Protein AF-A0A7Y1VVZ0-F1 (afdb_monomer_lite)

pLDDT: mean 84.81, std 13.79, range [31.47, 96.56]

Radius of gyration: 14.08 Å; chains: 1; bounding box: 35×24×39 Å

Foldseek 3Di:
DPDADAFQPDPPDDWDWDDPDPFKIWIFGQGNCVVVPPFGTAIWMWGCDPQFIFTDAQGFNSDAPDPGKGKGTDPPVPTWGDDPVDPQKTKGKIWISCVCRVVPHIHIHIDMDGDDD

Secondary structure (DSSP, 8-state):
----------TT---PEEE-SSSEEEEEE-SSGGG-S-PPPEEEEEEEETTEEEEPSSEE-S--SSS--EEB---GGG-EE-BTTBTTEEEEEEEESTT-TTSS--EEEEEEEE---

Structure (mmCIF, N/CA/C/O backbone):
data_AF-A0A7Y1VVZ0-F1
#
_entry.id   AF-A0A7Y1VVZ0-F1
#
loop_
_atom_site.group_PDB
_atom_site.id
_atom_site.type_symbol
_atom_site.label_atom_id
_atom_site.label_alt_id
_atom_site.label_comp_id
_atom_site.label_asym_id
_atom_site.label_entity_id
_atom_site.label_seq_id
_atom_site.pdbx_PDB_ins_code
_atom_site.Cartn_x
_atom_site.Cartn_y
_atom_site.Cartn_z
_atom_site.occupancy
_atom_site.B_iso_or_equiv
_atom_site.auth_seq_id
_atom_site.auth_comp_id
_atom_site.auth_asym_id
_atom_site.auth_atom_id
_atom_site.pdbx_PDB_model_num
ATOM 1 N N . PRO A 1 1 ? -10.315 -14.612 -16.048 1.00 31.47 1 PRO A N 1
ATOM 2 C CA . PRO A 1 1 ? -9.541 -14.667 -14.787 1.00 31.47 1 PRO A CA 1
ATOM 3 C C . PRO A 1 1 ? -8.058 -14.439 -15.099 1.00 31.47 1 PRO A C 1
ATOM 5 O O . PRO A 1 1 ? -7.385 -15.353 -15.560 1.00 31.47 1 PRO A O 1
ATOM 8 N N . VAL A 1 2 ? -7.591 -13.196 -14.982 1.00 35.69 2 VAL A N 1
ATOM 9 C CA . VAL A 1 2 ? -6.181 -12.867 -15.232 1.00 35.69 2 VAL A CA 1
ATOM 10 C C . VAL A 1 2 ? -5.459 -13.029 -13.898 1.00 35.69 2 VAL A C 1
ATOM 12 O O . VAL A 1 2 ? -5.880 -12.442 -12.905 1.00 35.69 2 VAL A O 1
ATOM 15 N N . GLY A 1 3 ? -4.494 -13.948 -13.862 1.00 32.44 3 GLY A N 1
ATOM 16 C CA . GLY A 1 3 ? -3.841 -14.418 -12.645 1.00 32.44 3 GLY A CA 1
ATOM 17 C C . GLY A 1 3 ? -3.100 -13.297 -11.929 1.00 32.44 3 GLY A C 1
ATOM 18 O O . GLY A 1 3 ? -2.236 -12.653 -12.516 1.00 32.44 3 GLY A O 1
ATOM 19 N N . GLY A 1 4 ? -3.455 -13.083 -10.663 1.00 37.09 4 GLY A N 1
ATOM 20 C CA . GLY A 1 4 ? -2.694 -12.233 -9.760 1.00 37.09 4 GLY A CA 1
ATOM 21 C C . GLY A 1 4 ? -1.365 -12.906 -9.447 1.00 37.09 4 GLY A C 1
ATOM 22 O O . GLY A 1 4 ? -1.340 -13.959 -8.812 1.00 37.09 4 GLY A O 1
ATOM 23 N N . VAL A 1 5 ? -0.275 -12.318 -9.925 1.00 40.41 5 VAL A N 1
ATOM 24 C CA . VAL A 1 5 ? 1.062 -12.623 -9.423 1.00 40.41 5 VAL A CA 1
ATOM 25 C C . VAL A 1 5 ? 1.173 -11.945 -8.056 1.00 40.41 5 VAL A C 1
ATOM 27 O O .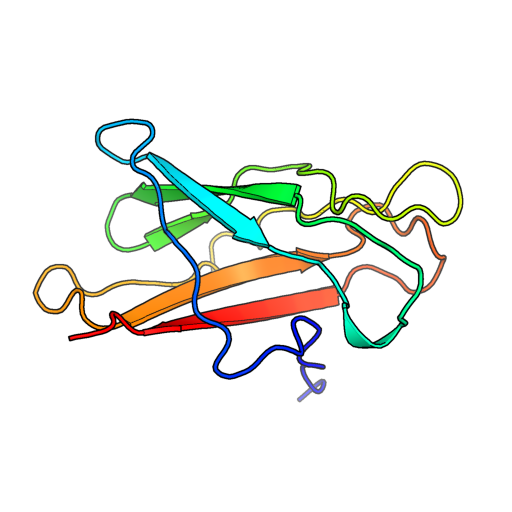 VAL A 1 5 ? 0.907 -10.755 -7.913 1.00 40.41 5 VAL A O 1
ATOM 30 N N . THR A 1 6 ? 1.494 -12.712 -7.020 1.00 44.94 6 THR A N 1
ATOM 31 C CA . THR A 1 6 ? 1.798 -12.200 -5.678 1.00 44.94 6 THR A CA 1
ATOM 32 C C . THR A 1 6 ? 3.204 -11.601 -5.675 1.00 44.94 6 THR A C 1
ATOM 34 O O . THR A 1 6 ? 4.163 -12.347 -5.531 1.00 44.94 6 THR A O 1
ATOM 37 N N . VAL A 1 7 ? 3.341 -10.279 -5.831 1.00 56.50 7 VAL A N 1
ATOM 38 C CA . VAL A 1 7 ? 4.656 -9.593 -5.945 1.00 56.50 7 VAL A CA 1
ATOM 39 C C . VAL A 1 7 ? 5.163 -8.989 -4.614 1.00 56.50 7 VAL A C 1
ATOM 41 O O . VAL A 1 7 ? 6.059 -8.154 -4.558 1.00 56.50 7 VAL A O 1
ATOM 44 N N . PHE A 1 8 ? 4.666 -9.481 -3.481 1.00 64.75 8 PHE A N 1
ATOM 45 C CA . PHE A 1 8 ? 5.322 -9.309 -2.178 1.00 64.75 8 PHE A CA 1
ATOM 46 C C . PHE A 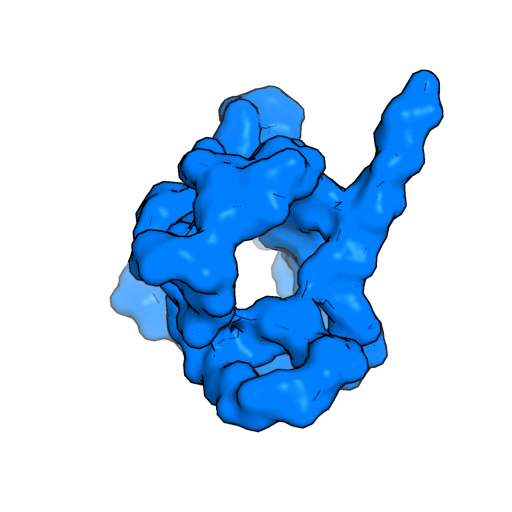1 8 ? 5.563 -10.710 -1.603 1.00 64.75 8 PHE A C 1
ATOM 48 O O . PHE A 1 8 ? 4.690 -11.292 -0.968 1.00 64.75 8 PHE A O 1
ATOM 55 N N . GLU A 1 9 ? 6.719 -11.293 -1.926 1.00 57.34 9 GLU A N 1
ATOM 56 C CA . GLU A 1 9 ? 6.990 -12.739 -1.804 1.00 57.34 9 GLU A CA 1
ATOM 57 C C . GLU A 1 9 ? 7.401 -13.215 -0.393 1.00 57.34 9 GLU A C 1
ATOM 59 O O . GLU A 1 9 ? 7.695 -14.392 -0.192 1.00 57.34 9 GLU A O 1
ATOM 64 N N . ASP A 1 10 ? 7.367 -12.337 0.610 1.00 64.06 10 ASP A N 1
ATOM 65 C CA . ASP A 1 10 ? 7.871 -12.607 1.964 1.00 64.06 10 ASP A CA 1
ATOM 66 C C . ASP A 1 10 ? 6.759 -13.063 2.930 1.00 64.06 10 ASP A C 1
ATOM 68 O O . ASP A 1 10 ? 6.436 -12.423 3.937 1.00 64.06 10 ASP A O 1
ATOM 72 N N . ALA A 1 11 ? 6.131 -14.199 2.619 1.00 64.38 11 ALA A N 1
ATOM 73 C CA . ALA A 1 11 ? 5.153 -14.805 3.519 1.00 64.38 11 ALA A CA 1
ATOM 74 C C . ALA A 1 11 ? 5.814 -15.215 4.852 1.00 64.38 11 ALA A C 1
ATOM 76 O O . ALA A 1 11 ? 6.754 -16.006 4.876 1.00 64.38 11 ALA A O 1
ATOM 77 N N . GLY A 1 12 ? 5.285 -14.714 5.974 1.00 66.44 12 GLY A N 1
ATOM 78 C CA . GLY A 1 12 ? 5.767 -15.055 7.319 1.00 66.44 12 GLY A CA 1
ATOM 79 C C . GLY A 1 12 ? 6.868 -14.146 7.876 1.00 66.44 12 GLY A C 1
ATOM 80 O O . GLY A 1 12 ? 7.348 -14.406 8.979 1.00 66.44 12 GLY A O 1
ATOM 81 N N . THR A 1 13 ? 7.243 -13.073 7.173 1.00 77.75 13 THR A N 1
ATOM 82 C CA . THR A 1 13 ? 8.169 -12.061 7.700 1.00 77.75 13 THR A CA 1
ATOM 83 C C . THR A 1 13 ? 7.507 -11.231 8.802 1.00 77.75 13 THR A C 1
ATOM 85 O O . THR A 1 13 ? 6.427 -10.663 8.621 1.00 77.75 13 THR A O 1
ATOM 88 N N . GLU A 1 14 ? 8.167 -11.137 9.958 1.00 82.88 14 GLU A N 1
ATOM 89 C CA . GLU A 1 14 ? 7.723 -10.270 11.050 1.00 82.88 14 GLU A CA 1
ATOM 90 C C . GLU A 1 14 ? 8.059 -8.809 10.755 1.00 82.88 14 GLU A C 1
ATOM 92 O O . GLU A 1 14 ? 9.191 -8.453 10.427 1.00 82.88 14 GLU A O 1
ATOM 97 N N . VAL A 1 15 ? 7.057 -7.951 10.909 1.00 84.81 15 VAL A N 1
ATOM 98 C CA . VAL A 1 15 ? 7.119 -6.530 10.576 1.00 84.81 15 VAL A CA 1
ATOM 99 C C . VAL A 1 15 ? 6.490 -5.715 11.695 1.00 84.81 15 VAL A C 1
ATOM 101 O O . VAL A 1 15 ? 5.485 -6.111 12.285 1.00 84.81 15 VAL A O 1
ATOM 104 N N . ASN A 1 16 ? 7.071 -4.553 11.980 1.00 87.81 16 ASN A N 1
ATOM 105 C CA . ASN A 1 16 ? 6.507 -3.614 12.941 1.00 87.81 16 ASN A CA 1
ATOM 106 C C . ASN A 1 16 ? 5.657 -2.579 12.205 1.00 87.81 16 ASN A C 1
ATOM 108 O O . ASN A 1 16 ? 6.170 -1.834 11.368 1.00 87.81 16 ASN A O 1
ATOM 112 N N . VAL A 1 17 ? 4.371 -2.514 12.549 1.00 88.88 17 VAL A N 1
ATOM 113 C CA . VAL A 1 17 ? 3.474 -1.447 12.096 1.00 88.88 17 VAL A CA 1
ATOM 114 C C . VAL A 1 17 ? 3.547 -0.304 13.103 1.00 88.88 17 VAL A C 1
ATOM 116 O O . VAL A 1 17 ? 3.191 -0.471 14.270 1.00 88.88 17 VAL A O 1
ATOM 119 N N . THR A 1 18 ? 4.009 0.863 12.668 1.00 93.12 18 THR A N 1
ATOM 120 C CA . THR A 1 18 ? 4.103 2.060 13.503 1.00 93.12 18 THR A CA 1
ATOM 121 C C . THR A 1 18 ? 2.877 2.953 13.336 1.00 93.12 18 THR A C 1
ATOM 123 O O . THR A 1 18 ? 2.290 3.077 12.258 1.00 93.12 18 THR A O 1
ATOM 126 N N . VAL A 1 19 ? 2.457 3.580 14.436 1.00 93.38 19 VAL A N 1
ATOM 127 C CA . VAL A 1 19 ? 1.372 4.569 14.438 1.00 93.38 19 VAL A CA 1
ATOM 128 C C . VAL A 1 19 ? 1.949 5.931 14.071 1.00 93.38 19 VAL A C 1
ATOM 130 O O . VAL A 1 19 ? 2.837 6.425 14.761 1.00 93.38 19 VAL A O 1
ATOM 133 N N . VAL A 1 20 ? 1.426 6.542 13.005 1.00 93.81 20 VAL A N 1
ATOM 134 C CA . VAL A 1 20 ? 1.823 7.889 12.558 1.00 93.81 20 VAL A CA 1
ATOM 135 C C . VAL A 1 20 ? 0.810 8.935 13.030 1.00 93.81 20 VAL A C 1
ATOM 137 O O . VAL A 1 20 ? 1.185 10.002 13.506 1.00 93.81 20 VAL A O 1
ATOM 140 N N . SER A 1 21 ? -0.487 8.630 12.926 1.00 93.00 21 SER A N 1
ATOM 141 C CA . SER A 1 21 ? -1.587 9.473 13.413 1.00 93.00 21 SER A CA 1
ATOM 142 C C . SER A 1 21 ? -2.776 8.607 13.852 1.00 93.00 21 SER A C 1
ATOM 144 O O . SER A 1 21 ? -2.666 7.382 13.909 1.00 93.00 21 SER A O 1
ATOM 146 N N . ALA A 1 22 ? -3.931 9.211 14.152 1.00 90.62 22 ALA A N 1
ATOM 147 C CA . ALA A 1 22 ? -5.139 8.470 14.525 1.00 90.62 22 ALA A CA 1
ATOM 148 C C . ALA A 1 22 ? -5.493 7.374 13.497 1.00 90.62 22 ALA A C 1
ATOM 150 O O . ALA A 1 22 ? -5.654 6.208 13.869 1.00 90.62 22 ALA A O 1
ATOM 151 N N . THR A 1 23 ? -5.513 7.721 12.207 1.00 92.25 23 THR A N 1
ATOM 152 C CA . THR A 1 23 ? -5.852 6.810 11.100 1.00 92.25 23 THR A CA 1
ATOM 153 C C . THR A 1 23 ? -4.630 6.292 10.349 1.00 92.25 23 THR A C 1
ATOM 155 O O . THR A 1 23 ? -4.712 5.221 9.755 1.00 92.25 23 THR A O 1
ATOM 158 N N . LYS A 1 24 ? -3.497 7.007 10.395 1.00 95.25 24 LYS A N 1
ATOM 159 C CA . LYS A 1 24 ? -2.313 6.695 9.588 1.00 95.25 24 LYS A CA 1
ATOM 160 C C . LYS A 1 24 ? -1.359 5.729 10.275 1.00 95.25 24 LYS A C 1
ATOM 162 O O . LYS A 1 24 ? -1.062 5.850 11.471 1.00 95.25 24 LYS A O 1
ATOM 167 N N . ARG A 1 25 ? -0.867 4.771 9.504 1.00 95.12 25 ARG A N 1
ATOM 168 C CA . ARG A 1 25 ? 0.097 3.743 9.885 1.00 95.12 25 ARG A CA 1
ATOM 169 C C . ARG A 1 25 ? 1.230 3.704 8.869 1.00 95.12 25 ARG A C 1
ATOM 171 O O . ARG A 1 25 ? 1.062 4.115 7.722 1.00 95.12 25 ARG A O 1
ATOM 178 N N . GLN A 1 26 ? 2.371 3.196 9.307 1.00 94.06 26 GLN A N 1
ATOM 179 C CA . GLN A 1 26 ? 3.538 2.979 8.468 1.00 94.06 26 GLN A CA 1
ATOM 180 C C . GLN A 1 26 ? 4.120 1.595 8.749 1.00 94.06 26 GLN A C 1
ATOM 182 O O . GLN A 1 26 ? 4.107 1.114 9.880 1.00 94.06 26 GLN A O 1
ATOM 187 N N . ILE A 1 27 ? 4.643 0.956 7.712 1.00 92.00 27 ILE A N 1
ATOM 188 C CA . ILE A 1 27 ? 5.355 -0.313 7.787 1.00 92.00 27 ILE A CA 1
ATOM 189 C C . ILE A 1 27 ? 6.643 -0.219 6.969 1.00 92.00 27 ILE A C 1
ATOM 191 O O . ILE A 1 27 ? 6.670 0.417 5.920 1.00 92.00 27 ILE A O 1
ATOM 195 N N . MET A 1 28 ? 7.725 -0.824 7.453 1.00 90.12 28 MET A N 1
ATOM 196 C CA . MET A 1 28 ? 8.969 -0.942 6.690 1.00 90.12 28 MET A CA 1
ATOM 197 C C . MET A 1 28 ? 8.961 -2.271 5.938 1.00 90.12 28 MET A C 1
ATOM 199 O O . MET A 1 28 ? 8.899 -3.318 6.579 1.00 90.12 28 MET A O 1
ATOM 203 N N . LEU A 1 29 ? 9.023 -2.234 4.606 1.00 85.81 29 LEU A N 1
ATOM 204 C CA . LEU A 1 29 ? 8.984 -3.429 3.759 1.00 85.81 29 LEU A CA 1
ATOM 205 C C . LEU A 1 29 ? 10.062 -3.389 2.684 1.00 85.81 29 LEU A C 1
ATOM 207 O O . LEU A 1 29 ? 10.311 -2.350 2.076 1.00 85.81 29 LEU A O 1
ATOM 211 N N . THR A 1 30 ? 10.670 -4.541 2.423 1.00 85.75 30 THR A N 1
ATOM 212 C CA . THR A 1 30 ? 11.539 -4.741 1.263 1.00 85.75 30 THR A CA 1
ATOM 213 C C . THR A 1 30 ? 10.677 -5.221 0.102 1.00 85.75 30 THR A C 1
ATOM 215 O O . THR A 1 30 ? 10.061 -6.279 0.177 1.00 85.75 30 THR A O 1
ATOM 218 N N . TYR A 1 31 ? 10.608 -4.434 -0.967 1.00 83.00 31 TYR A N 1
ATOM 219 C CA . TYR A 1 31 ? 9.848 -4.778 -2.166 1.00 83.00 31 TYR A CA 1
ATOM 220 C C . TYR A 1 31 ? 10.647 -5.729 -3.072 1.00 83.00 31 TYR A C 1
ATOM 222 O O . TYR A 1 31 ? 11.784 -5.420 -3.408 1.00 83.00 31 TYR A O 1
ATOM 230 N N . ILE A 1 32 ? 10.073 -6.876 -3.455 1.00 80.06 32 ILE A N 1
ATOM 231 C CA . ILE A 1 32 ? 10.734 -7.961 -4.215 1.00 80.06 32 ILE A CA 1
ATOM 232 C C . ILE A 1 32 ? 12.115 -8.352 -3.633 1.00 80.06 32 ILE A C 1
ATOM 234 O O . ILE A 1 32 ? 13.151 -8.205 -4.291 1.00 80.06 32 ILE A O 1
ATOM 238 N N . PRO A 1 33 ? 12.173 -8.861 -2.388 1.00 74.94 33 PRO A N 1
ATOM 239 C CA . PRO A 1 33 ? 13.437 -9.261 -1.763 1.00 74.94 33 PRO A CA 1
ATOM 240 C C . PRO A 1 33 ? 14.115 -10.430 -2.498 1.00 74.94 33 PRO A C 1
ATOM 242 O O . PRO A 1 33 ? 15.342 -10.541 -2.478 1.00 74.94 33 PRO A O 1
ATOM 245 N N . ALA A 1 34 ? 13.343 -11.267 -3.200 1.00 74.50 34 ALA A N 1
ATOM 246 C CA . ALA A 1 34 ? 13.833 -12.442 -3.917 1.00 74.50 34 ALA A CA 1
ATOM 247 C C . ALA A 1 34 ? 14.846 -12.129 -5.029 1.00 74.50 34 ALA A C 1
ATOM 249 O O . ALA A 1 34 ? 15.671 -12.980 -5.360 1.00 74.50 34 ALA A O 1
ATOM 250 N N . LEU A 1 35 ? 14.839 -10.909 -5.581 1.00 75.00 35 LEU A N 1
ATOM 251 C CA . LEU A 1 35 ? 15.832 -10.505 -6.578 1.00 75.00 35 LEU A CA 1
ATOM 252 C C . LEU A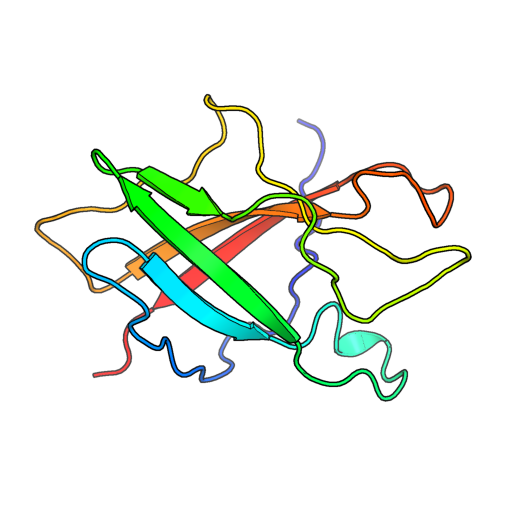 1 35 ? 17.246 -10.386 -5.990 1.00 75.00 35 LEU A C 1
ATOM 254 O O . LEU A 1 35 ? 18.213 -10.379 -6.748 1.00 75.00 35 LEU A O 1
ATOM 258 N N . GLY A 1 36 ? 17.395 -10.295 -4.662 1.00 72.12 36 GLY A N 1
ATOM 259 C CA . GLY A 1 36 ? 18.704 -10.298 -4.004 1.00 72.12 36 GLY A CA 1
ATOM 260 C C . GLY A 1 36 ? 19.608 -9.124 -4.398 1.00 72.12 36 GLY A C 1
ATOM 261 O O . GLY A 1 36 ? 20.823 -9.196 -4.238 1.00 72.12 36 GLY A O 1
ATOM 262 N N . ILE A 1 37 ? 19.029 -8.032 -4.905 1.00 77.12 37 ILE A N 1
ATOM 263 C CA . ILE A 1 37 ? 19.743 -6.869 -5.459 1.00 77.12 37 ILE A CA 1
ATOM 264 C C . ILE A 1 37 ? 20.225 -5.871 -4.393 1.00 77.12 37 ILE A C 1
ATOM 266 O O . ILE A 1 37 ? 20.608 -4.749 -4.716 1.00 77.12 37 ILE A O 1
ATOM 270 N N . GLY A 1 38 ? 20.215 -6.263 -3.115 1.00 74.00 38 GLY A N 1
ATOM 271 C CA . GLY A 1 38 ? 20.656 -5.415 -2.003 1.00 74.00 38 GLY A CA 1
ATOM 272 C C . GLY A 1 38 ? 19.722 -4.238 -1.707 1.00 74.00 38 GLY A C 1
ATOM 273 O O . GLY A 1 38 ? 20.149 -3.241 -1.126 1.00 74.00 38 GLY A O 1
ATOM 274 N N . ASN A 1 39 ? 18.457 -4.332 -2.110 1.00 80.06 39 ASN A N 1
ATOM 275 C CA . ASN A 1 39 ? 17.441 -3.339 -1.804 1.00 80.06 39 ASN A CA 1
ATOM 276 C C . ASN A 1 39 ? 17.108 -3.330 -0.308 1.00 80.06 39 ASN A C 1
ATOM 278 O O . ASN A 1 39 ? 16.971 -4.364 0.342 1.00 80.06 39 ASN A O 1
ATOM 282 N N . THR A 1 40 ? 16.993 -2.127 0.244 1.00 82.31 40 THR A N 1
ATOM 283 C CA . THR A 1 40 ? 16.676 -1.907 1.655 1.00 82.31 40 THR A CA 1
ATOM 284 C C . THR A 1 40 ? 15.176 -1.764 1.856 1.00 82.31 40 THR A C 1
ATOM 286 O O . THR A 1 40 ? 14.476 -1.291 0.960 1.00 82.31 40 THR A O 1
ATOM 289 N N . ALA A 1 41 ? 14.694 -2.078 3.058 1.00 87.12 41 ALA A N 1
ATOM 290 C CA . ALA A 1 41 ? 13.308 -1.818 3.419 1.00 87.12 41 ALA A CA 1
ATOM 291 C C . ALA A 1 41 ? 12.969 -0.323 3.289 1.00 87.12 41 ALA A C 1
ATOM 293 O O . ALA A 1 41 ? 13.712 0.539 3.771 1.00 87.12 41 ALA A O 1
ATOM 294 N N . VAL A 1 42 ? 11.832 -0.026 2.667 1.00 89.94 42 VAL A N 1
ATOM 295 C CA . VAL A 1 42 ? 11.294 1.326 2.485 1.00 89.94 42 VAL A CA 1
ATOM 296 C C . VAL A 1 42 ? 10.017 1.518 3.304 1.00 89.94 42 VAL A C 1
ATOM 298 O O . VAL A 1 42 ? 9.317 0.543 3.594 1.00 89.94 42 VAL A O 1
ATOM 301 N N . PRO A 1 43 ? 9.703 2.759 3.712 1.00 92.38 43 PRO A N 1
ATOM 302 C CA . PRO A 1 43 ? 8.467 3.046 4.420 1.00 92.38 43 PRO A CA 1
ATOM 303 C C . PRO A 1 43 ? 7.268 3.007 3.469 1.00 92.38 43 PRO A C 1
ATOM 305 O O . PRO A 1 43 ? 7.202 3.783 2.519 1.00 92.38 43 PRO A O 1
ATOM 308 N N . ILE A 1 44 ? 6.294 2.155 3.777 1.00 93.19 44 ILE A N 1
ATOM 309 C CA . ILE A 1 44 ? 4.977 2.124 3.145 1.00 93.19 44 ILE A CA 1
ATOM 310 C C . ILE A 1 44 ? 3.949 2.649 4.146 1.00 93.19 44 ILE A C 1
ATOM 312 O O . ILE A 1 44 ? 3.816 2.141 5.258 1.00 93.19 44 ILE A O 1
ATOM 316 N N . ASN A 1 45 ? 3.227 3.687 3.754 1.00 96.44 45 ASN A N 1
ATOM 317 C CA . ASN A 1 45 ? 2.213 4.380 4.526 1.00 96.44 45 ASN A CA 1
ATOM 318 C C . ASN A 1 45 ? 0.815 4.014 4.031 1.00 96.44 45 ASN A C 1
ATOM 320 O O . ASN A 1 45 ? 0.578 3.867 2.828 1.00 96.44 45 ASN A O 1
ATOM 324 N N . PHE A 1 46 ? -0.112 3.900 4.976 1.00 96.12 46 PHE A N 1
ATOM 325 C CA . PHE A 1 46 ? -1.517 3.629 4.706 1.00 96.12 46 PHE A CA 1
ATOM 326 C C . PHE A 1 46 ? -2.409 4.143 5.838 1.00 96.12 46 PHE A C 1
ATOM 328 O O . PHE A 1 46 ? -1.954 4.377 6.959 1.00 96.12 46 PHE A O 1
ATOM 335 N N . GLU A 1 47 ? -3.693 4.314 5.550 1.00 96.19 47 GLU A N 1
ATOM 336 C CA . GLU A 1 47 ? -4.694 4.813 6.484 1.00 96.19 47 GLU A CA 1
ATOM 337 C C . GLU A 1 47 ? -5.876 3.856 6.620 1.00 96.19 47 GLU A C 1
ATOM 339 O O . GLU A 1 47 ? -6.326 3.250 5.651 1.00 96.19 47 GLU A O 1
ATOM 344 N N . PHE A 1 48 ? -6.421 3.767 7.830 1.00 93.31 48 PHE A N 1
ATOM 345 C CA . PHE A 1 48 ? -7.701 3.116 8.087 1.00 93.31 48 PHE A CA 1
ATOM 346 C C . PHE A 1 48 ? -8.825 4.156 8.061 1.00 93.31 48 PHE A C 1
ATOM 348 O O . PHE A 1 48 ? -8.928 4.987 8.967 1.00 93.31 48 PHE A O 1
ATOM 355 N N . VAL A 1 49 ? -9.679 4.112 7.036 1.00 92.31 49 VAL A N 1
ATOM 356 C CA . VAL A 1 49 ? -10.770 5.079 6.825 1.00 92.31 49 VAL A CA 1
ATOM 357 C C . VAL A 1 49 ? -12.049 4.321 6.511 1.00 92.31 49 VAL A C 1
ATOM 359 O O . VAL A 1 49 ? -12.056 3.516 5.598 1.00 92.31 49 VAL A O 1
ATOM 362 N N . CYS A 1 50 ? -13.144 4.558 7.240 1.00 89.44 50 CYS A N 1
ATOM 363 C CA . CYS A 1 50 ? -14.462 3.977 6.930 1.00 89.44 50 CYS A CA 1
ATOM 364 C C . CYS A 1 50 ? -14.429 2.473 6.565 1.00 89.44 50 CYS A C 1
ATOM 366 O O . CYS A 1 50 ? -15.027 2.074 5.572 1.00 89.44 50 CYS A O 1
ATOM 368 N N . THR A 1 51 ? -13.729 1.644 7.352 1.00 91.06 51 THR A N 1
ATOM 369 C CA . THR A 1 51 ? -13.545 0.184 7.138 1.00 91.06 51 THR A CA 1
ATOM 370 C C . THR A 1 51 ? -12.699 -0.237 5.930 1.00 91.06 51 THR A C 1
ATOM 372 O O . THR A 1 51 ? -12.567 -1.431 5.673 1.00 91.06 51 THR A O 1
ATOM 375 N N . VAL A 1 52 ? -12.064 0.707 5.231 1.00 94.12 52 VAL A N 1
ATOM 376 C CA . VAL A 1 52 ? -11.091 0.432 4.164 1.00 94.12 52 VAL A CA 1
ATOM 377 C C . VAL A 1 52 ? -9.663 0.786 4.575 1.00 94.12 52 VAL A C 1
ATOM 379 O O . VAL A 1 52 ? -9.435 1.642 5.434 1.00 94.12 52 VAL A O 1
ATOM 382 N N . VAL A 1 53 ? -8.705 0.108 3.949 1.00 95.38 53 VAL A N 1
ATOM 383 C CA . VAL A 1 53 ? -7.264 0.341 4.067 1.00 95.38 53 VAL A CA 1
ATOM 384 C C . VAL A 1 53 ? -6.803 1.092 2.822 1.00 95.38 53 VAL A C 1
ATOM 386 O O . VAL A 1 53 ? -6.849 0.557 1.715 1.00 95.38 53 VAL A O 1
ATOM 389 N N . VAL A 1 54 ? -6.389 2.344 2.998 1.00 96.56 54 VAL A N 1
ATOM 390 C CA . VAL A 1 54 ? -6.034 3.263 1.911 1.00 96.56 54 VAL A CA 1
ATOM 391 C C . VAL A 1 54 ? -4.528 3.518 1.933 1.00 96.56 54 VAL A C 1
ATOM 393 O O . VAL A 1 54 ? -4.063 4.243 2.810 1.00 96.56 54 VAL A O 1
ATOM 396 N N . PRO A 1 55 ? -3.733 2.938 1.022 1.00 96.00 55 PRO A N 1
ATOM 397 C CA . PRO A 1 55 ? -2.318 3.285 0.900 1.00 96.00 55 PRO A CA 1
ATOM 398 C C . PRO A 1 55 ? -2.127 4.724 0.404 1.00 96.00 55 PRO A C 1
ATOM 400 O O . PRO A 1 55 ? -2.930 5.233 -0.380 1.00 96.00 55 PRO A O 1
ATOM 403 N N . ASP A 1 56 ? -1.027 5.363 0.807 1.00 96.25 56 ASP A N 1
ATOM 404 C CA . ASP A 1 56 ? -0.593 6.612 0.178 1.00 96.25 56 ASP A CA 1
ATOM 405 C C . ASP A 1 56 ? -0.257 6.373 -1.309 1.00 96.25 56 ASP A C 1
ATOM 407 O O . ASP A 1 56 ? 0.144 5.278 -1.717 1.00 96.25 56 ASP A O 1
ATOM 411 N N . LYS A 1 57 ? -0.379 7.425 -2.122 1.00 95.31 57 LYS A N 1
ATOM 412 C CA . LYS A 1 57 ? -0.010 7.396 -3.543 1.00 95.31 57 LYS A CA 1
ATOM 413 C C . LYS A 1 57 ? 1.481 7.612 -3.763 1.00 95.31 57 LYS A C 1
ATOM 415 O O . LYS A 1 57 ? 2.131 8.285 -2.964 1.00 95.31 57 LYS A O 1
ATOM 420 N N . ALA A 1 58 ? 1.968 7.153 -4.917 1.00 93.69 58 ALA A N 1
ATOM 421 C CA . ALA A 1 58 ? 3.305 7.450 -5.438 1.00 93.69 58 ALA A CA 1
ATOM 422 C C . ALA A 1 58 ? 4.438 7.190 -4.424 1.00 93.69 58 ALA A C 1
ATOM 424 O O . ALA A 1 58 ? 5.393 7.961 -4.312 1.00 93.69 58 ALA A O 1
ATOM 425 N N . GLN A 1 59 ? 4.324 6.101 -3.666 1.00 94.06 59 GLN A N 1
ATOM 426 C CA . GLN A 1 59 ? 5.314 5.702 -2.675 1.00 94.06 59 GLN A CA 1
ATOM 427 C C . GLN A 1 59 ? 6.486 5.022 -3.377 1.00 94.06 59 GLN A C 1
ATOM 429 O O . GLN A 1 59 ? 6.303 4.084 -4.148 1.00 94.06 59 GLN A O 1
ATOM 434 N N . GLY A 1 60 ? 7.705 5.496 -3.132 1.00 92.00 60 GLY A N 1
ATOM 435 C CA . GLY A 1 60 ? 8.889 4.904 -3.747 1.00 92.00 60 GLY A CA 1
ATOM 436 C C . GLY A 1 6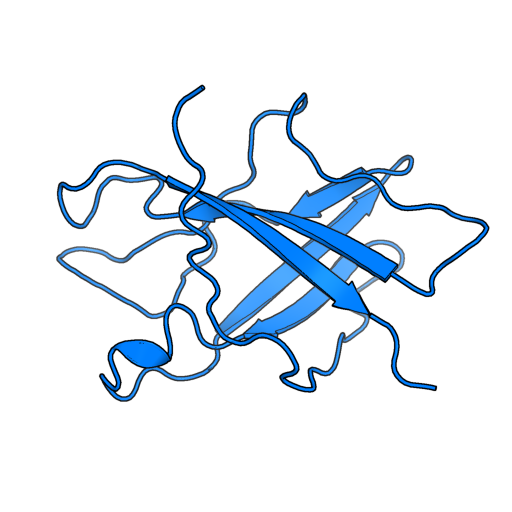0 ? 9.150 3.503 -3.202 1.00 92.00 60 GLY A C 1
ATOM 437 O O . GLY A 1 60 ? 9.358 3.341 -2.004 1.00 92.00 60 GLY A O 1
ATOM 438 N N . SER A 1 61 ? 9.221 2.507 -4.085 1.00 89.62 61 SER A N 1
ATOM 439 C CA . SER A 1 61 ? 9.577 1.129 -3.710 1.00 89.62 61 SER A CA 1
ATOM 440 C C . SER A 1 61 ? 11.054 0.953 -3.318 1.00 89.62 61 SER A C 1
ATOM 442 O O . SER A 1 61 ? 11.451 -0.099 -2.824 1.00 89.62 61 SER A O 1
ATOM 444 N N . GLY A 1 62 ? 11.892 1.963 -3.584 1.00 87.62 62 GLY A N 1
ATOM 445 C CA . GLY A 1 62 ? 13.350 1.885 -3.449 1.00 87.62 62 GLY A CA 1
ATOM 446 C C . GLY A 1 62 ? 14.053 1.242 -4.649 1.00 87.62 62 GLY A C 1
ATOM 447 O O . GLY A 1 62 ? 15.276 1.324 -4.741 1.00 87.62 62 GLY A O 1
ATOM 448 N N . LEU A 1 63 ? 13.300 0.667 -5.591 1.00 87.88 63 LEU A N 1
ATOM 449 C CA . LEU A 1 63 ? 13.818 0.095 -6.831 1.00 87.88 63 LEU A CA 1
ATOM 450 C C . LEU A 1 63 ? 13.713 1.080 -7.998 1.00 87.88 63 LEU A C 1
ATOM 452 O O . LEU A 1 63 ? 12.887 1.997 -7.994 1.00 87.88 63 LEU A O 1
ATOM 456 N N . ARG A 1 64 ? 14.575 0.898 -9.003 1.00 89.19 64 ARG A N 1
ATOM 457 C CA . ARG A 1 64 ? 14.607 1.714 -10.223 1.00 89.19 64 ARG A CA 1
ATOM 458 C C . ARG A 1 64 ? 14.976 0.858 -11.4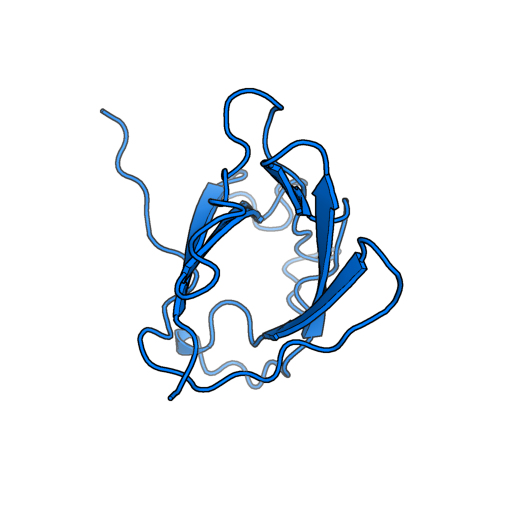28 1.00 89.19 64 ARG A C 1
ATOM 460 O O . ARG A 1 64 ? 15.944 0.106 -11.347 1.00 89.19 64 ARG A O 1
ATOM 467 N N . CYS A 1 65 ? 14.266 1.048 -12.536 1.00 86.94 65 CYS A N 1
ATOM 468 C CA . CYS A 1 65 ? 14.718 0.634 -13.862 1.00 86.94 65 CYS A CA 1
ATOM 469 C C . CYS A 1 65 ? 15.301 1.838 -14.611 1.00 86.94 65 CYS A C 1
ATOM 471 O O . CYS A 1 65 ? 16.435 1.777 -15.087 1.00 86.94 65 CYS A O 1
ATOM 473 N N . ALA A 1 66 ? 14.575 2.961 -14.624 1.00 89.50 66 ALA A N 1
ATOM 474 C CA . ALA A 1 66 ? 15.032 4.226 -15.193 1.00 89.50 66 ALA A CA 1
ATOM 475 C C . ALA A 1 66 ? 14.880 5.388 -14.200 1.00 89.50 66 ALA A C 1
ATOM 477 O O . ALA A 1 66 ? 15.869 5.973 -13.755 1.00 89.50 66 ALA A O 1
ATOM 478 N N . THR A 1 67 ? 13.647 5.715 -13.828 1.00 87.44 67 THR A N 1
ATOM 479 C CA . THR A 1 67 ? 13.293 6.849 -12.962 1.00 87.44 67 THR A CA 1
ATOM 480 C C . THR A 1 67 ? 12.985 6.418 -11.530 1.00 87.44 67 THR A C 1
ATOM 482 O O . THR A 1 67 ? 13.392 7.099 -10.583 1.00 87.44 67 THR A O 1
ATOM 485 N N . GLY A 1 68 ? 12.356 5.256 -11.361 1.00 90.12 68 GLY A N 1
ATOM 486 C CA . GLY A 1 68 ? 11.966 4.694 -10.075 1.00 90.12 68 GLY A CA 1
ATOM 487 C C . GLY A 1 68 ? 10.609 4.008 -10.121 1.00 90.12 68 GLY A C 1
ATOM 488 O O . GLY A 1 68 ? 9.647 4.551 -10.651 1.00 90.12 68 GLY A O 1
ATOM 489 N N . ILE A 1 69 ? 10.529 2.836 -9.495 1.00 90.00 69 ILE A N 1
ATOM 490 C CA . ILE A 1 69 ? 9.289 2.070 -9.401 1.00 90.00 69 ILE A CA 1
ATOM 491 C C . ILE A 1 69 ? 8.440 2.659 -8.272 1.00 90.00 69 ILE A C 1
ATOM 493 O O . ILE A 1 69 ? 8.852 2.665 -7.102 1.00 90.00 69 ILE A O 1
ATOM 497 N N . LEU A 1 70 ? 7.251 3.141 -8.628 1.00 93.56 70 LEU A N 1
ATOM 498 C CA . LEU A 1 70 ? 6.279 3.700 -7.694 1.00 93.56 70 LEU A CA 1
ATOM 499 C C . LEU A 1 70 ? 5.194 2.682 -7.338 1.00 93.56 70 LEU A C 1
ATOM 501 O O . LEU A 1 70 ? 4.723 1.923 -8.183 1.00 93.56 70 LEU A O 1
ATOM 505 N N . LEU A 1 71 ? 4.790 2.719 -6.072 1.00 92.69 71 LEU A N 1
ATOM 506 C CA . LEU A 1 71 ? 3.661 1.991 -5.513 1.00 92.69 71 LEU A CA 1
ATOM 507 C C . LEU A 1 71 ? 2.516 2.986 -5.305 1.00 92.69 71 LEU A C 1
ATOM 509 O O . LEU A 1 71 ? 2.679 4.007 -4.632 1.00 92.69 71 LEU A O 1
ATOM 513 N N . ASP A 1 72 ? 1.367 2.713 -5.904 1.00 94.94 72 ASP A N 1
ATOM 514 C CA . ASP A 1 72 ? 0.187 3.570 -5.859 1.00 94.94 72 ASP A CA 1
ATOM 515 C C . ASP A 1 72 ? -1.005 2.845 -5.227 1.00 94.94 72 ASP A C 1
ATOM 517 O O . ASP A 1 72 ? -1.013 1.624 -5.043 1.00 94.94 72 ASP A O 1
ATOM 521 N N . GLN A 1 73 ? -2.034 3.614 -4.893 1.00 94.44 73 GLN A N 1
ATOM 522 C CA . GLN A 1 73 ? -3.301 3.061 -4.456 1.00 94.44 73 GLN A CA 1
ATOM 523 C C . GLN A 1 73 ? -4.037 2.397 -5.629 1.00 94.44 73 GLN A C 1
ATOM 525 O O . GLN A 1 73 ? -4.001 2.898 -6.760 1.00 94.44 73 GLN A O 1
ATOM 530 N N . PRO A 1 74 ? -4.790 1.321 -5.374 1.00 93.12 74 PRO A N 1
ATOM 531 C CA . PRO A 1 74 ? -5.681 0.771 -6.375 1.00 93.12 74 PRO A CA 1
ATOM 532 C C . PRO A 1 74 ? -6.930 1.645 -6.558 1.00 93.12 74 PRO A C 1
ATOM 534 O O . PRO A 1 74 ? -7.138 2.661 -5.883 1.00 93.12 74 PRO A O 1
ATOM 537 N N . LYS A 1 75 ? -7.791 1.265 -7.508 1.00 92.00 75 LYS A N 1
ATOM 538 C CA . LYS A 1 75 ? -9.090 1.928 -7.681 1.00 92.00 75 LYS A CA 1
ATOM 539 C C . LYS A 1 75 ? -9.938 1.716 -6.426 1.00 92.00 75 LYS A C 1
ATOM 541 O O . LYS A 1 75 ? -9.800 0.713 -5.740 1.00 92.00 75 LYS A O 1
ATOM 546 N N . ALA A 1 76 ? -10.868 2.634 -6.159 1.00 90.00 76 ALA A N 1
ATOM 547 C CA . ALA A 1 76 ? -11.681 2.601 -4.938 1.00 90.00 76 ALA A CA 1
ATOM 548 C C . ALA A 1 76 ? -12.444 1.276 -4.726 1.00 90.00 76 ALA A C 1
ATOM 550 O O . ALA A 1 76 ? -12.627 0.860 -3.589 1.00 90.00 76 ALA A O 1
ATOM 551 N N . ALA A 1 77 ? -12.864 0.611 -5.809 1.00 89.94 77 ALA A N 1
ATOM 552 C CA . ALA A 1 77 ? -13.550 -0.683 -5.752 1.00 89.94 77 ALA A CA 1
ATOM 553 C C . ALA A 1 77 ? -12.635 -1.861 -5.360 1.00 89.94 77 ALA A C 1
ATOM 555 O O . ALA A 1 77 ? -13.139 -2.907 -4.967 1.00 89.94 77 ALA A O 1
ATOM 556 N N . ASP A 1 78 ? -11.318 -1.673 -5.455 1.00 92.12 78 ASP A N 1
ATOM 557 C CA . ASP A 1 78 ? -10.288 -2.690 -5.234 1.00 92.12 78 ASP A CA 1
ATOM 558 C C . ASP A 1 78 ? -9.499 -2.433 -3.931 1.00 92.12 78 ASP A C 1
ATOM 560 O O . ASP A 1 78 ? -8.494 -3.094 -3.664 1.00 92.12 78 ASP A O 1
ATOM 564 N N . LEU A 1 79 ? -9.921 -1.452 -3.120 1.00 93.12 79 LEU A N 1
ATOM 565 C CA . LEU A 1 79 ? -9.334 -1.203 -1.804 1.00 93.12 79 LEU A CA 1
ATOM 566 C C . LEU A 1 79 ? -9.631 -2.369 -0.860 1.00 93.12 79 LEU A C 1
ATOM 568 O O . LEU A 1 79 ? -10.747 -2.890 -0.810 1.00 93.12 79 LEU A O 1
ATOM 572 N N . ALA A 1 80 ? -8.634 -2.731 -0.059 1.00 93.19 80 ALA A N 1
ATOM 573 C CA . ALA A 1 80 ? -8.804 -3.724 0.986 1.00 93.19 80 ALA A CA 1
ATOM 574 C C . ALA A 1 80 ? -9.724 -3.204 2.099 1.00 93.19 80 ALA A C 1
ATOM 576 O O . ALA A 1 80 ? -9.723 -2.017 2.431 1.00 93.19 80 ALA A O 1
ATOM 577 N N . THR A 1 81 ? -10.484 -4.109 2.708 1.00 92.00 81 THR A N 1
ATOM 578 C CA . THR A 1 81 ? -11.331 -3.822 3.871 1.00 92.00 81 THR A CA 1
ATOM 579 C C . THR A 1 81 ? -10.738 -4.428 5.133 1.00 92.00 81 THR A C 1
ATOM 581 O O . THR A 1 81 ? -10.064 -5.454 5.069 1.00 92.00 81 THR A O 1
ATOM 584 N N . PHE A 1 82 ? -11.048 -3.851 6.290 1.00 88.81 82 PHE A N 1
ATOM 585 C CA . PHE A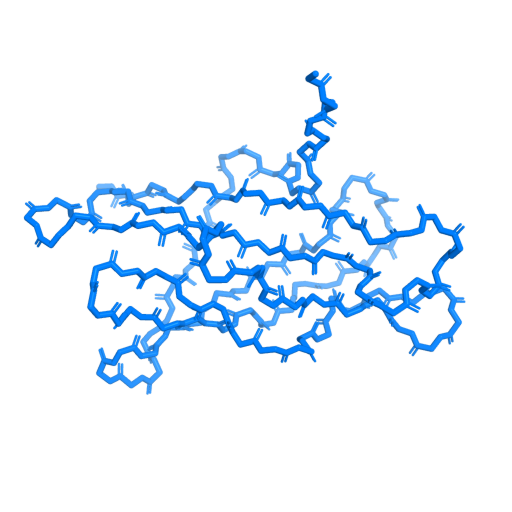 1 82 ? -10.692 -4.417 7.590 1.00 88.81 82 PHE A CA 1
ATOM 586 C C . PHE A 1 82 ? -11.913 -4.479 8.513 1.00 88.81 82 PHE A C 1
ATOM 588 O O . PHE A 1 82 ? -12.857 -3.694 8.381 1.00 88.81 82 PHE A O 1
ATOM 595 N N . ASN A 1 83 ? -11.903 -5.422 9.455 1.00 87.31 83 ASN A N 1
ATOM 596 C CA . ASN A 1 83 ? -12.972 -5.579 10.433 1.00 87.31 83 ASN A CA 1
ATOM 597 C C . ASN A 1 83 ? -12.649 -4.777 11.699 1.00 87.31 83 ASN A C 1
ATOM 599 O O . ASN A 1 83 ? -11.660 -5.032 12.375 1.00 87.31 83 ASN A O 1
ATOM 603 N N . LEU A 1 84 ? -13.515 -3.832 12.064 1.00 83.69 84 LEU A N 1
ATOM 604 C CA . LEU A 1 84 ? -13.346 -3.047 13.294 1.00 83.69 84 LEU A CA 1
ATOM 605 C C . LEU A 1 84 ? -13.473 -3.888 14.574 1.00 83.69 84 LEU A C 1
ATOM 607 O O . LEU A 1 84 ? -12.965 -3.484 15.615 1.00 83.69 84 LEU A O 1
ATOM 611 N N . ASN A 1 85 ? -14.152 -5.035 14.500 1.00 88.75 85 ASN A N 1
ATOM 612 C CA . ASN A 1 85 ? -14.350 -5.943 15.629 1.00 88.75 85 ASN A CA 1
ATOM 613 C C . ASN A 1 85 ? -13.282 -7.046 15.707 1.00 88.75 85 ASN A C 1
ATOM 615 O O . ASN A 1 85 ? -13.289 -7.818 16.662 1.00 88.75 85 ASN A O 1
ATOM 619 N N . ASP A 1 86 ? -12.408 -7.150 14.703 1.00 83.88 86 ASP A N 1
ATOM 620 C CA . ASP A 1 86 ? -11.344 -8.150 14.630 1.00 83.88 86 ASP A CA 1
ATOM 621 C C . ASP A 1 86 ? -10.119 -7.549 13.930 1.00 83.88 86 ASP A C 1
ATOM 623 O O . ASP A 1 86 ? -10.035 -7.516 12.702 1.00 83.88 86 ASP A O 1
ATOM 627 N N . ASP A 1 87 ? -9.172 -7.062 14.736 1.00 83.56 87 ASP A N 1
ATOM 628 C CA . ASP A 1 87 ? -7.906 -6.481 14.282 1.00 83.56 87 ASP A CA 1
ATOM 629 C C . ASP A 1 87 ? -6.786 -7.526 14.135 1.00 83.56 87 ASP A C 1
ATOM 631 O O . ASP A 1 87 ? -5.610 -7.169 14.027 1.00 83.56 87 ASP A O 1
ATOM 635 N N . SER A 1 88 ? -7.123 -8.823 14.150 1.00 88.31 88 SER A N 1
ATOM 636 C CA . SER A 1 88 ? -6.133 -9.896 14.029 1.00 88.31 88 SER A CA 1
ATOM 637 C C . SER A 1 88 ? -5.487 -9.945 12.648 1.00 88.31 88 SER A C 1
ATOM 639 O O . SER A 1 88 ? -4.339 -10.378 12.532 1.00 88.31 88 SER A O 1
ATOM 641 N N . THR A 1 89 ? -6.189 -9.485 11.609 1.00 89.62 89 THR A N 1
ATOM 642 C CA . THR A 1 89 ? -5.675 -9.429 10.241 1.00 89.62 89 THR A CA 1
ATOM 643 C C . THR A 1 89 ? -6.171 -8.196 9.497 1.00 89.62 89 THR A C 1
ATOM 645 O O . THR A 1 89 ? -7.265 -7.692 9.748 1.00 89.62 89 THR A O 1
ATOM 648 N N . PHE A 1 90 ? -5.370 -7.717 8.550 1.00 90.75 90 PHE A N 1
ATOM 649 C CA . PHE A 1 90 ? -5.821 -6.766 7.539 1.00 90.75 90 PHE A CA 1
ATOM 650 C C . PHE A 1 90 ? -5.055 -6.985 6.239 1.00 90.75 90 PHE A C 1
ATOM 652 O O . PHE A 1 90 ? -3.914 -7.455 6.249 1.00 90.75 90 PHE A O 1
ATOM 659 N N . ASP A 1 91 ? -5.681 -6.606 5.131 1.00 92.50 91 ASP A N 1
ATOM 660 C CA . ASP A 1 91 ? -5.043 -6.622 3.822 1.00 92.50 91 ASP A CA 1
ATOM 661 C C . ASP A 1 91 ? -4.616 -5.211 3.413 1.00 92.50 91 ASP A C 1
ATOM 663 O O . ASP A 1 91 ? -5.278 -4.223 3.733 1.00 92.50 91 ASP A O 1
ATOM 667 N N . LEU A 1 92 ? -3.521 -5.120 2.667 1.00 91.56 92 LEU A N 1
ATOM 668 C CA . LEU A 1 92 ? -3.064 -3.915 1.989 1.00 91.56 92 LEU A CA 1
ATOM 669 C C . LEU A 1 92 ? -2.963 -4.218 0.496 1.00 91.56 92 LEU A C 1
ATOM 671 O O . LEU A 1 92 ? -2.134 -5.026 0.080 1.00 91.56 92 LEU A O 1
ATOM 675 N N . ALA A 1 93 ? -3.812 -3.572 -0.297 1.00 93.12 93 ALA A N 1
ATOM 676 C CA . ALA A 1 93 ? -3.789 -3.665 -1.751 1.00 93.12 93 ALA A CA 1
ATOM 677 C C . ALA A 1 93 ? -3.009 -2.483 -2.345 1.00 93.12 93 ALA A C 1
ATOM 679 O O . ALA A 1 93 ? -3.214 -1.346 -1.923 1.00 93.12 93 ALA A O 1
ATOM 680 N N . LEU A 1 94 ? -2.139 -2.744 -3.319 1.00 92.69 94 LEU A N 1
ATOM 681 C CA . LEU A 1 94 ? -1.291 -1.763 -3.999 1.00 92.69 94 LEU A CA 1
ATOM 682 C C . LEU A 1 94 ? -1.299 -2.002 -5.511 1.00 92.69 94 LEU A C 1
ATOM 684 O O . LEU A 1 94 ? -1.517 -3.120 -5.980 1.00 92.69 94 LEU A O 1
ATOM 688 N N . VAL A 1 95 ? -1.004 -0.947 -6.264 1.00 93.25 95 VAL A N 1
ATOM 689 C CA . VAL A 1 95 ? -0.608 -1.027 -7.671 1.00 93.25 95 VAL A CA 1
ATOM 690 C C . VAL A 1 95 ? 0.882 -0.737 -7.753 1.00 93.25 95 VAL A C 1
ATOM 692 O O . VAL A 1 95 ? 1.317 0.355 -7.397 1.00 93.25 95 VAL A O 1
ATOM 695 N N . GLU A 1 96 ? 1.668 -1.706 -8.194 1.00 89.19 96 GLU A N 1
ATOM 696 C CA . GLU A 1 96 ? 3.103 -1.550 -8.410 1.00 89.19 96 GLU A CA 1
ATOM 697 C C . GLU A 1 96 ? 3.422 -1.120 -9.839 1.00 89.19 96 GLU A C 1
ATOM 699 O O . GLU A 1 96 ? 2.603 -1.287 -10.747 1.00 89.19 96 GLU A O 1
ATOM 704 N N . ASP A 1 97 ? 4.621 -0.564 -10.007 1.00 89.69 97 ASP A N 1
ATOM 705 C CA . ASP A 1 97 ? 5.116 0.006 -11.258 1.00 89.69 97 ASP A CA 1
ATOM 706 C C . ASP A 1 97 ? 4.070 0.891 -11.952 1.00 89.69 97 ASP A C 1
ATOM 708 O O . ASP A 1 97 ? 3.775 0.765 -13.141 1.00 89.69 97 ASP A O 1
ATOM 712 N N . SER A 1 98 ? 3.446 1.786 -11.176 1.00 89.06 98 SER A N 1
ATOM 713 C CA . SER A 1 98 ? 2.289 2.566 -11.638 1.00 89.06 98 SER A CA 1
ATOM 714 C C . SER A 1 98 ? 2.599 3.502 -12.811 1.00 89.06 98 SER A C 1
ATOM 716 O O . SER A 1 98 ? 1.683 3.949 -13.505 1.00 89.06 98 SER A O 1
ATOM 718 N N . THR A 1 99 ? 3.881 3.780 -13.047 1.00 90.19 99 THR A N 1
ATOM 719 C CA . THR A 1 99 ? 4.395 4.595 -14.151 1.00 90.19 99 THR A CA 1
ATOM 720 C C . THR A 1 99 ? 5.038 3.778 -15.269 1.00 90.19 99 THR A C 1
ATOM 722 O O . THR A 1 99 ? 5.559 4.389 -16.198 1.00 90.19 99 THR A O 1
ATOM 725 N N . ASP A 1 100 ? 4.997 2.444 -15.194 1.00 89.38 100 ASP A N 1
ATOM 726 C CA . ASP A 1 100 ? 5.623 1.538 -16.165 1.00 89.38 100 ASP A CA 1
ATOM 727 C C . ASP A 1 100 ? 7.121 1.844 -16.383 1.00 89.38 100 ASP A C 1
ATOM 729 O O . ASP A 1 100 ? 7.615 1.940 -17.507 1.00 89.38 100 ASP A O 1
ATOM 733 N N . ASP A 1 101 ? 7.861 2.055 -15.288 1.00 89.25 101 ASP A N 1
ATOM 734 C CA . ASP A 1 101 ? 9.288 2.402 -15.316 1.00 89.25 101 ASP A CA 1
ATOM 735 C C . ASP A 1 101 ? 10.142 1.273 -15.912 1.00 89.25 101 ASP A C 1
ATOM 737 O O . ASP A 1 101 ? 11.214 1.526 -16.466 1.00 89.25 101 ASP A O 1
ATOM 741 N N . CYS A 1 102 ? 9.673 0.026 -15.805 1.00 86.56 102 CYS A N 1
ATOM 742 C CA . CYS A 1 102 ? 10.366 -1.157 -16.309 1.00 86.56 102 CYS A CA 1
ATOM 743 C C . CYS A 1 102 ? 9.793 -1.701 -17.631 1.00 86.56 102 CYS A C 1
ATOM 745 O O . CYS A 1 102 ? 10.302 -2.703 -18.138 1.00 86.56 102 CYS A O 1
ATOM 747 N N . GLY A 1 103 ? 8.769 -1.066 -18.214 1.00 87.31 103 GLY A N 1
ATOM 748 C CA . GLY A 1 103 ? 8.160 -1.479 -19.487 1.00 87.31 103 GLY A CA 1
ATOM 749 C C . GLY A 1 103 ? 7.310 -2.758 -19.415 1.00 87.31 103 GLY A C 1
ATOM 750 O O . GLY A 1 103 ? 6.981 -3.332 -20.456 1.00 87.31 103 GLY A O 1
ATOM 751 N N . GLY A 1 104 ? 7.011 -3.247 -18.206 1.00 85.06 104 GLY A N 1
ATOM 752 C CA . GLY A 1 104 ? 6.200 -4.444 -17.952 1.00 85.06 104 GLY A CA 1
ATOM 753 C C . GLY A 1 104 ? 4.714 -4.160 -17.712 1.00 85.06 104 GLY A C 1
ATOM 754 O O . GLY A 1 104 ? 3.910 -5.092 -17.667 1.00 85.06 104 GLY A O 1
ATOM 755 N N . GLY A 1 105 ? 4.343 -2.887 -17.593 1.00 87.12 105 GLY A N 1
ATOM 756 C CA . GLY A 1 105 ? 3.043 -2.418 -17.143 1.00 87.12 105 GLY A CA 1
ATOM 757 C C . GLY A 1 105 ? 2.884 -2.476 -15.624 1.00 87.12 105 GLY A C 1
ATOM 758 O O . GLY A 1 105 ? 3.626 -3.150 -14.910 1.00 87.12 105 GLY A O 1
ATOM 759 N N . SER A 1 106 ? 1.858 -1.785 -15.131 1.00 88.94 106 SER A N 1
ATOM 760 C CA . SER A 1 106 ? 1.515 -1.821 -13.714 1.00 88.94 106 SER A CA 1
ATOM 761 C C . SER A 1 106 ? 0.850 -3.137 -13.322 1.00 88.94 106 SER A C 1
ATOM 763 O O . SER A 1 106 ? 0.073 -3.724 -14.082 1.00 88.94 106 SER A O 1
ATOM 765 N N . SER A 1 107 ? 1.133 -3.585 -12.103 1.00 87.69 107 SER A N 1
ATOM 766 C CA . SER A 1 107 ? 0.606 -4.836 -11.552 1.00 87.69 107 SER A CA 1
ATOM 767 C C . SER A 1 107 ? -0.133 -4.591 -10.242 1.00 87.69 107 SER A C 1
ATOM 769 O O . SER A 1 107 ? 0.102 -3.610 -9.545 1.00 87.69 107 SER A O 1
ATOM 771 N N . PHE A 1 108 ? -1.084 -5.463 -9.918 1.00 88.62 108 PHE A N 1
ATOM 772 C CA . PHE A 1 108 ? -1.888 -5.358 -8.701 1.00 88.62 108 PHE A CA 1
ATOM 773 C C . PHE A 1 108 ? -1.430 -6.392 -7.683 1.00 88.62 108 PHE A C 1
ATOM 775 O O . PHE A 1 108 ? -1.334 -7.577 -8.009 1.00 88.62 108 PHE A O 1
ATOM 782 N N . VAL A 1 109 ? -1.201 -5.956 -6.446 1.00 86.00 109 VAL A N 1
ATOM 783 C CA . VAL A 1 109 ? -0.697 -6.823 -5.383 1.00 86.00 109 VAL A CA 1
ATOM 784 C C . VAL A 1 109 ? -1.482 -6.629 -4.099 1.00 86.00 109 VAL A C 1
ATOM 786 O O . VAL A 1 109 ? -1.857 -5.515 -3.746 1.00 86.00 109 VAL A O 1
ATOM 789 N N . VAL A 1 110 ? -1.708 -7.725 -3.377 1.00 88.62 110 VAL A N 1
ATOM 790 C CA . VAL A 1 110 ? -2.361 -7.722 -2.066 1.00 88.62 110 VAL A CA 1
ATOM 791 C C . VAL A 1 110 ? -1.456 -8.414 -1.061 1.00 88.62 110 VAL A C 1
ATOM 793 O O . VAL A 1 110 ? -1.059 -9.560 -1.262 1.00 88.62 110 VAL A O 1
ATOM 796 N N . MET A 1 111 ? -1.155 -7.720 0.029 1.00 87.06 111 MET A N 1
ATOM 797 C CA . MET A 1 111 ? -0.441 -8.258 1.182 1.00 87.06 111 MET A CA 1
ATOM 798 C C . MET A 1 111 ? -1.414 -8.479 2.328 1.00 87.06 111 MET A C 1
ATOM 800 O O . MET A 1 111 ? -2.199 -7.585 2.631 1.00 87.06 111 MET A O 1
ATOM 804 N N . ARG A 1 112 ? -1.324 -9.627 3.002 1.00 89.00 112 ARG A N 1
ATOM 805 C CA . ARG A 1 112 ? -2.077 -9.897 4.230 1.00 89.00 112 ARG A CA 1
ATOM 806 C C . ARG A 1 112 ? -1.160 -9.826 5.437 1.00 89.00 112 ARG A C 1
ATOM 808 O O . ARG A 1 112 ? -0.190 -10.575 5.521 1.00 89.00 112 ARG A O 1
ATOM 815 N N . PHE A 1 113 ? -1.516 -8.987 6.397 1.00 87.94 113 PHE A N 1
ATOM 816 C CA . PHE A 1 113 ? -0.839 -8.889 7.682 1.00 87.94 113 PHE A CA 1
ATOM 817 C C . PHE A 1 113 ? -1.637 -9.632 8.740 1.00 87.94 113 PHE A C 1
ATOM 819 O O . PHE A 1 113 ? -2.859 -9.519 8.801 1.00 87.94 113 PHE A O 1
ATOM 826 N N . THR A 1 114 ? -0.931 -10.388 9.577 1.00 90.06 114 THR A N 1
ATOM 827 C CA . THR A 1 114 ? -1.502 -11.067 10.743 1.00 90.06 114 THR A CA 1
ATOM 828 C C . THR A 1 114 ? -0.802 -10.559 11.991 1.00 90.06 114 THR A C 1
ATOM 830 O O . THR A 1 114 ? 0.426 -10.504 12.046 1.00 90.06 114 THR A O 1
ATOM 833 N N . LYS A 1 115 ? -1.583 -10.173 12.994 1.00 87.62 115 LYS A N 1
ATOM 834 C CA . LYS A 1 115 ? -1.087 -9.718 14.287 1.00 87.62 115 LYS A CA 1
ATOM 835 C C . LYS A 1 115 ? -0.413 -10.882 15.009 1.00 87.62 115 LYS A C 1
ATOM 837 O O . LYS A 1 115 ? -1.014 -11.940 15.192 1.00 87.62 115 LYS A O 1
ATOM 842 N N . LYS A 1 116 ? 0.831 -10.679 15.438 1.00 82.38 116 LYS A N 1
ATOM 843 C CA . LYS A 1 116 ? 1.531 -11.629 16.305 1.00 82.38 116 LYS A CA 1
ATOM 844 C C . LYS A 1 116 ? 0.939 -11.547 17.718 1.00 82.38 116 LYS A C 1
ATOM 846 O O . LYS A 1 116 ? 0.743 -10.439 18.221 1.00 82.38 116 LYS A O 1
ATOM 851 N N . GLN A 1 117 ? 0.608 -12.703 18.300 1.00 62.66 117 GLN A N 1
ATOM 852 C CA . GLN A 1 117 ? 0.138 -12.817 19.688 1.00 62.66 117 GLN A CA 1
ATOM 853 C C . GLN A 1 117 ? 1.270 -12.601 20.691 1.00 62.66 117 GLN A C 1
ATOM 855 O O . GLN A 1 117 ? 2.416 -13.001 20.378 1.00 62.66 117 GLN A O 1
#

Sequence (117 aa):
PVGGVTVFEDAGTEVNVTVVSATKRQIMLTYIPALGIGNTAVPINFEFVCTVVVPDKAQGSGLRCATGILLDQPKAADLATFNLNDDSTFDLALVEDSTDDCGGGSSFVVMRFTKKQ